Protein AF-T1BEL4-F1 (afdb_monomer)

Secondary structure (DSSP, 8-state):
-EEEESS--HHHHHH-SEEEEBPPGGGS-EEEE-TTSBEEEE--SSPPPTT-B-HHHHHHHHHHHTT-SS----SHHHHHHHHHHHS-SBPPPSS-TTTTT--PPP----S----PPPPTTSSSHHHHH-HHHHTSHHHHHHT-----HHHHHHTTPPTT----PPPPP-

Foldseek 3Di:
DEAEDCDADPVNVVPHPYYAHAFDPLQAWDWDQDPQQAIDTDGRNHHGDDRHDHPLVVVLVVCVVVVHPPSPDPDVVVVVVVCVVVDPRGDDPPPPCVVDVDPDDPDPDDPDDDPQDDQPQPPDPVSVPDPVNCPDPSVVVNVDDDDDPVVCVVVVHDPPDDDDDDDPDD

pLDDT: mean 88.26, std 9.7, range [49.91, 97.0]

Mean predicted aligned error: 7.36 Å

Nearest PDB structures (foldseek):
  7bkb-assembly1_D  TM=9.278E-01  e=4.647E-04  Methanospirillum hungatei JF-1
  6zkh-assembly1_3  TM=8.937E-01  e=1.883E-03  Ovis aries
  2jiq-assembly1_A  TM=8.971E-01  e=3.665E-03  Desulfovibrio desulfuricans
  6zjy-assembly1_3  TM=8.564E-01  e=1.216E-02  Thermus thermophilus
  8qby-assembly1_G  TM=6.528E-01  e=5.843E-03  Paracoccus denitrificans PD1222

InterPro domains:
  IPR006656 Molybdopterin oxidoreductase [PF00384] (12-64)

Structure (mmCIF, N/CA/C/O backbone):
data_AF-T1BEL4-F1
#
_entry.id   AF-T1BEL4-F1
#
loop_
_atom_site.group_PDB
_atom_site.id
_atom_site.type_symbol
_atom_site.label_atom_id
_atom_site.label_alt_id
_atom_site.label_comp_id
_atom_site.label_asym_id
_atom_site.label_entity_id
_atom_site.label_seq_id
_atom_site.pdbx_PDB_ins_code
_atom_site.Cartn_x
_atom_site.Cartn_y
_atom_site.Cartn_z
_atom_site.occupancy
_atom_site.B_iso_or_equiv
_atom_site.auth_seq_id
_atom_site.auth_comp_id
_atom_site.auth_asym_id
_atom_site.auth_atom_id
_atom_site.pdbx_PDB_model_num
ATOM 1 N N . MET A 1 1 ? -3.383 -20.195 6.121 1.00 87.94 1 MET A N 1
ATOM 2 C CA . MET A 1 1 ? -2.902 -18.795 6.113 1.00 87.94 1 MET A CA 1
ATOM 3 C C . MET A 1 1 ? -4.084 -17.846 5.955 1.00 87.94 1 MET A C 1
ATOM 5 O O . MET A 1 1 ? -4.914 -18.086 5.085 1.00 87.94 1 MET A O 1
ATOM 9 N N . LEU A 1 2 ? -4.178 -16.806 6.787 1.00 92.81 2 LEU A N 1
ATOM 10 C CA . LEU A 1 2 ? -5.178 -15.739 6.657 1.00 92.81 2 LEU A CA 1
ATOM 11 C C . LEU A 1 2 ? -4.588 -14.581 5.841 1.00 92.81 2 LEU A C 1
ATOM 13 O O . LEU A 1 2 ? -3.466 -14.165 6.121 1.00 92.81 2 LEU A O 1
ATOM 17 N N . VAL A 1 3 ? -5.330 -14.054 4.864 1.00 94.88 3 VAL A N 1
ATOM 18 C CA . VAL A 1 3 ? -4.919 -12.893 4.058 1.00 94.88 3 VAL A CA 1
ATOM 19 C C . VAL A 1 3 ? -5.935 -11.765 4.200 1.00 94.88 3 VAL A C 1
ATOM 21 O O . VAL A 1 3 ? -7.128 -11.970 4.003 1.00 94.88 3 VAL A O 1
ATOM 24 N N . LEU A 1 4 ? -5.443 -10.562 4.493 1.00 94.38 4 LEU A N 1
ATOM 25 C CA . LEU A 1 4 ? -6.198 -9.310 4.427 1.00 94.38 4 LEU A CA 1
ATOM 26 C C . LEU A 1 4 ? -5.712 -8.540 3.204 1.00 94.38 4 LEU A C 1
ATOM 28 O O . LEU A 1 4 ? -4.527 -8.215 3.123 1.00 94.38 4 LEU A O 1
ATOM 32 N N . ALA A 1 5 ? -6.590 -8.271 2.243 1.00 93.00 5 ALA A N 1
ATOM 33 C CA . ALA A 1 5 ? -6.181 -7.605 1.013 1.00 93.00 5 ALA A CA 1
ATOM 34 C C . ALA A 1 5 ? -7.302 -6.750 0.422 1.00 93.00 5 ALA A C 1
ATOM 36 O O . ALA A 1 5 ? -8.445 -7.193 0.336 1.00 93.00 5 ALA A O 1
ATOM 37 N N . SER A 1 6 ? -6.951 -5.535 -0.008 1.00 92.44 6 SER A N 1
ATOM 38 C CA . SER A 1 6 ? -7.817 -4.676 -0.830 1.00 92.44 6 SER A CA 1
ATOM 39 C C . SER A 1 6 ? -7.769 -5.060 -2.306 1.00 92.44 6 SER A C 1
ATOM 41 O O . SER A 1 6 ? -8.672 -4.752 -3.076 1.00 92.44 6 SER A O 1
ATOM 43 N N . TRP A 1 7 ? -6.719 -5.782 -2.698 1.00 91.69 7 TRP A N 1
ATOM 44 C CA . TRP A 1 7 ? -6.583 -6.405 -4.002 1.00 91.69 7 TRP A CA 1
ATOM 45 C C . TRP A 1 7 ? -5.910 -7.772 -3.847 1.00 91.69 7 TRP A C 1
ATOM 47 O O . TRP A 1 7 ? -4.821 -7.876 -3.271 1.00 91.69 7 TRP A O 1
ATOM 57 N N . LEU A 1 8 ? -6.550 -8.833 -4.343 1.00 91.44 8 LEU A N 1
ATOM 58 C CA . LEU A 1 8 ? -6.082 -10.207 -4.161 1.00 91.44 8 LEU A CA 1
ATOM 59 C C . LEU A 1 8 ? -5.212 -10.670 -5.339 1.00 91.44 8 LEU A C 1
ATOM 61 O O . LEU A 1 8 ? -5.706 -10.908 -6.439 1.00 91.44 8 LEU A O 1
ATOM 65 N N . ALA A 1 9 ? -3.914 -10.857 -5.084 1.00 89.88 9 ALA A N 1
ATOM 66 C CA . ALA A 1 9 ? -2.983 -11.404 -6.067 1.00 89.88 9 ALA A CA 1
ATOM 67 C C . ALA A 1 9 ? -3.185 -12.902 -6.293 1.00 89.88 9 ALA A C 1
ATOM 69 O O . ALA A 1 9 ? -3.462 -13.606 -5.322 1.00 89.88 9 ALA A O 1
ATOM 70 N N . PRO A 1 10 ? -2.916 -13.430 -7.506 1.00 91.56 10 PRO A N 1
ATOM 71 C CA . PRO A 1 10 ? -2.882 -14.874 -7.735 1.00 91.56 10 PRO A CA 1
ATOM 72 C C . PRO A 1 10 ? -1.934 -15.604 -6.774 1.00 91.56 10 PRO A C 1
ATOM 74 O O . PRO A 1 10 ? -2.263 -16.672 -6.272 1.00 91.56 10 PRO A O 1
ATOM 77 N N . THR A 1 11 ? -0.789 -14.996 -6.449 1.00 90.31 11 THR A N 1
ATOM 78 C CA . THR A 1 11 ? 0.158 -15.533 -5.461 1.00 90.31 11 THR A CA 1
ATOM 79 C C . THR A 1 11 ? -0.425 -15.553 -4.051 1.00 90.31 11 THR A C 1
ATOM 81 O O . THR A 1 11 ? -0.211 -16.510 -3.320 1.00 90.31 11 THR A O 1
ATOM 84 N N . HIS A 1 12 ? -1.196 -14.537 -3.659 1.00 90.62 12 HIS A N 1
ATOM 85 C CA . HIS A 1 12 ? -1.877 -14.531 -2.363 1.00 90.62 12 HIS A CA 1
ATOM 86 C C . HIS A 1 12 ? -2.970 -15.602 -2.326 1.00 90.62 12 HIS A C 1
ATOM 88 O O . HIS A 1 12 ? -3.040 -16.366 -1.369 1.00 90.62 12 HIS A O 1
ATOM 94 N N . ALA A 1 13 ? -3.782 -15.686 -3.383 1.00 91.50 13 ALA A N 1
ATOM 95 C CA . ALA A 1 13 ? -4.870 -16.649 -3.507 1.00 91.50 13 ALA A CA 1
ATOM 96 C C . ALA A 1 13 ? -4.366 -18.100 -3.463 1.00 91.50 13 ALA A C 1
ATOM 98 O O . ALA A 1 13 ? -4.963 -18.923 -2.781 1.00 91.50 13 ALA A O 1
ATOM 99 N N . ALA A 1 14 ? -3.234 -18.394 -4.110 1.00 94.19 14 ALA A N 1
ATOM 100 C CA . ALA A 1 14 ? -2.634 -19.730 -4.121 1.00 94.19 14 ALA A CA 1
ATOM 101 C C . ALA A 1 14 ? -2.208 -20.235 -2.728 1.00 94.19 14 ALA A C 1
ATOM 103 O O . ALA A 1 14 ? -2.083 -21.440 -2.524 1.00 94.19 14 ALA A O 1
ATOM 104 N N . HIS A 1 15 ? -1.980 -19.330 -1.771 1.00 93.38 15 HIS A N 1
ATOM 105 C CA . HIS A 1 15 ? -1.525 -19.670 -0.421 1.00 93.38 15 HIS A CA 1
ATOM 106 C C . HIS A 1 15 ? -2.558 -19.355 0.672 1.00 93.38 15 HIS A C 1
ATOM 108 O O . HIS A 1 15 ? -2.364 -19.735 1.830 1.00 93.38 15 HIS A O 1
ATOM 114 N N . ALA A 1 16 ? -3.644 -18.650 0.346 1.00 95.69 16 ALA A N 1
ATOM 115 C CA . ALA A 1 16 ? -4.657 -18.249 1.311 1.00 95.69 16 ALA A CA 1
ATOM 116 C C . ALA A 1 16 ? -5.601 -19.413 1.636 1.00 95.69 16 ALA A C 1
ATOM 118 O O . ALA A 1 16 ? -6.201 -20.014 0.754 1.00 95.69 16 ALA A O 1
ATOM 119 N N . SER A 1 17 ? -5.782 -19.686 2.927 1.00 96.06 17 SER A N 1
ATOM 120 C CA . SER A 1 17 ? -6.871 -20.547 3.411 1.00 96.06 17 SER A CA 1
ATOM 121 C C . SER A 1 17 ? -8.164 -19.749 3.572 1.00 96.06 17 SER A C 1
ATOM 123 O O . SER A 1 17 ? -9.248 -20.286 3.392 1.00 96.06 17 SER A O 1
ATOM 125 N N . VAL A 1 18 ? -8.040 -18.467 3.928 1.00 94.88 18 VAL A N 1
ATOM 126 C CA . VAL A 1 18 ? -9.146 -17.518 4.084 1.00 94.88 18 VAL A CA 1
ATOM 127 C C . VAL A 1 18 ? -8.669 -16.148 3.612 1.00 94.88 18 VAL A C 1
ATOM 129 O O . VAL A 1 18 ? -7.557 -15.729 3.951 1.00 94.88 18 VAL A O 1
ATOM 132 N N . VAL A 1 19 ? -9.517 -15.445 2.863 1.00 95.38 19 VAL A N 1
ATOM 133 C CA . VAL A 1 19 ? -9.300 -14.055 2.450 1.00 95.38 19 VAL A CA 1
ATOM 134 C C . VAL A 1 19 ? -10.378 -13.186 3.085 1.00 95.38 19 VAL A C 1
ATOM 136 O O . VAL A 1 19 ? -11.563 -13.465 2.929 1.00 95.38 19 VAL A O 1
ATOM 139 N N . LEU A 1 20 ? -9.967 -12.135 3.792 1.00 96.00 20 LEU A N 1
ATOM 140 C CA . LEU A 1 20 ? -10.865 -11.123 4.338 1.00 96.00 20 LEU A CA 1
ATOM 141 C C . LEU A 1 20 ? -10.731 -9.831 3.515 1.00 96.00 20 LEU A C 1
ATOM 143 O O . LEU A 1 20 ? -9.615 -9.305 3.404 1.00 96.00 20 LEU A O 1
ATOM 147 N N . PRO A 1 21 ? -11.830 -9.319 2.931 1.00 95.81 21 PRO A N 1
ATOM 148 C CA . PRO A 1 21 ? -11.788 -8.150 2.062 1.00 95.81 21 PRO A CA 1
ATOM 149 C C . PRO A 1 21 ? -11.489 -6.886 2.876 1.00 95.81 21 PRO A C 1
ATOM 151 O O . PRO A 1 21 ? -12.252 -6.485 3.758 1.00 95.81 21 PRO A O 1
ATOM 154 N N . LEU A 1 22 ? -10.350 -6.264 2.581 1.00 96.44 22 LEU A N 1
ATOM 155 C CA . LEU A 1 22 ? -9.873 -5.059 3.253 1.00 96.44 22 LEU A CA 1
ATOM 156 C C . LEU A 1 22 ? -10.262 -3.821 2.439 1.00 96.44 22 LEU A C 1
ATOM 158 O O . LEU A 1 22 ? -10.027 -3.783 1.236 1.00 96.44 22 LEU A O 1
ATOM 162 N N . ALA A 1 23 ? -10.801 -2.796 3.095 1.00 95.75 23 ALA A N 1
ATOM 163 C CA . ALA A 1 23 ? -11.066 -1.508 2.455 1.00 95.75 23 ALA A CA 1
ATOM 164 C C . ALA A 1 23 ? -9.765 -0.875 1.921 1.00 95.75 23 ALA A C 1
ATOM 166 O O . ALA A 1 23 ? -8.716 -0.934 2.572 1.00 95.75 23 ALA A O 1
ATOM 167 N N . ALA A 1 24 ? -9.820 -0.264 0.738 1.00 92.75 24 ALA A N 1
ATOM 168 C CA . ALA A 1 24 ? -8.693 0.477 0.180 1.00 92.75 24 ALA A CA 1
ATOM 169 C C . ALA A 1 24 ? -8.411 1.760 0.985 1.00 92.75 24 ALA A C 1
ATOM 171 O O . ALA A 1 24 ? -9.244 2.225 1.758 1.00 92.75 24 ALA A O 1
ATOM 172 N N . GLN A 1 25 ? -7.242 2.380 0.785 1.00 89.31 25 GLN A N 1
ATOM 173 C CA . GLN A 1 25 ? -6.841 3.572 1.549 1.00 89.31 25 GLN A CA 1
ATOM 174 C C . GLN A 1 25 ? -7.837 4.737 1.421 1.00 89.31 25 GLN A C 1
ATOM 176 O O . GLN A 1 25 ? -8.059 5.447 2.391 1.00 89.31 25 GLN A O 1
ATOM 181 N N . ALA A 1 26 ? -8.465 4.915 0.256 1.00 92.19 26 ALA A N 1
ATOM 182 C CA . ALA A 1 26 ? -9.484 5.948 0.054 1.00 92.19 26 ALA A CA 1
ATOM 183 C C . ALA A 1 26 ? -10.830 5.625 0.736 1.00 92.19 26 ALA A C 1
ATOM 185 O O . ALA A 1 26 ? -11.680 6.501 0.858 1.00 92.19 26 ALA A O 1
ATOM 186 N N . GLU A 1 27 ? -11.026 4.383 1.177 1.00 95.06 27 GLU A N 1
ATOM 187 C CA . GLU A 1 27 ? -12.280 3.865 1.734 1.00 95.06 27 GLU A CA 1
ATOM 188 C C . GLU A 1 27 ? -12.239 3.698 3.263 1.00 95.06 27 GLU A C 1
ATOM 190 O O . GLU A 1 27 ? -13.208 3.274 3.896 1.00 95.06 27 GLU A O 1
ATOM 195 N N . THR A 1 28 ? -11.095 3.995 3.878 1.00 93.81 28 THR A N 1
ATOM 196 C CA . THR A 1 28 ? -10.900 3.937 5.325 1.00 93.81 28 THR A CA 1
ATOM 197 C C . THR A 1 28 ? -10.220 5.206 5.792 1.00 93.81 28 THR A C 1
ATOM 199 O O . THR A 1 28 ? -9.305 5.697 5.148 1.00 93.81 28 THR A O 1
ATOM 202 N N . GLY A 1 29 ? -10.629 5.714 6.948 1.00 92.44 29 GLY A N 1
ATOM 203 C CA . GLY A 1 29 ? -9.847 6.714 7.658 1.00 92.44 29 GLY A CA 1
ATOM 204 C C . GLY A 1 29 ? -8.737 6.051 8.475 1.00 92.44 29 GLY A C 1
ATOM 205 O O . GLY A 1 29 ? -8.858 4.888 8.878 1.00 92.44 29 GLY A O 1
ATOM 206 N N . GLY A 1 30 ? -7.654 6.780 8.725 1.00 92.38 30 GLY A N 1
ATOM 207 C CA . GLY A 1 30 ? -6.533 6.289 9.520 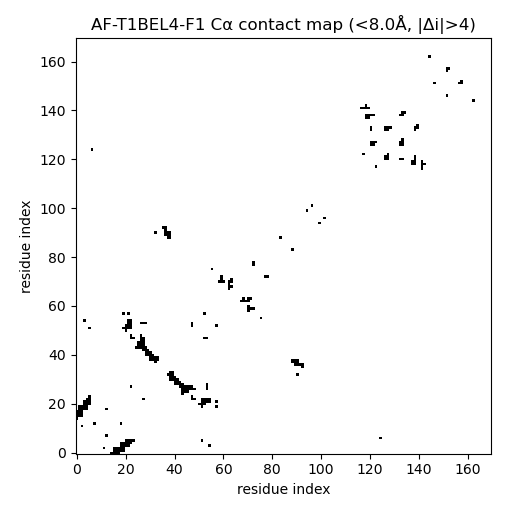1.00 92.38 30 GLY A CA 1
ATOM 208 C C . GLY A 1 30 ? -5.529 7.369 9.905 1.00 92.38 30 GLY A C 1
ATOM 209 O O . GLY A 1 30 ? -5.761 8.566 9.758 1.00 92.38 30 GLY A O 1
ATOM 210 N N . THR A 1 31 ? -4.395 6.935 10.434 1.00 92.50 31 THR A N 1
ATOM 211 C CA . THR A 1 31 ? -3.240 7.800 10.674 1.00 92.50 31 THR A CA 1
ATOM 212 C C . THR A 1 31 ? -2.014 7.202 10.010 1.00 92.50 31 THR A C 1
ATOM 214 O O . THR A 1 31 ? -1.860 5.982 9.999 1.00 92.50 31 THR A O 1
ATOM 217 N N . TYR A 1 32 ? -1.126 8.044 9.499 1.00 91.94 32 TYR A N 1
ATOM 218 C CA . TYR A 1 32 ? 0.195 7.647 9.020 1.00 91.94 32 TYR A CA 1
ATOM 219 C C . TYR A 1 32 ? 1.268 8.521 9.666 1.00 91.94 32 TYR A C 1
ATOM 221 O O . TYR A 1 32 ? 0.973 9.596 10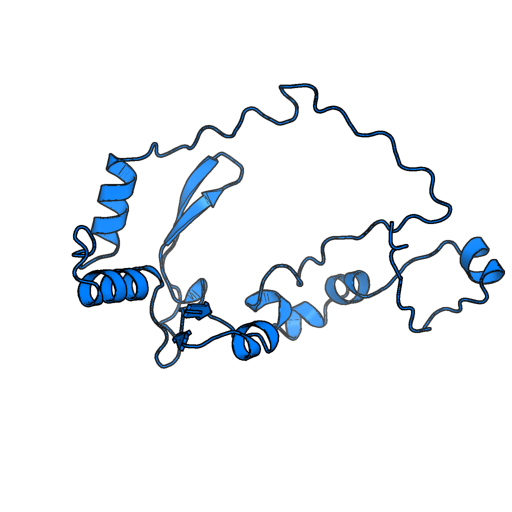.184 1.00 91.94 32 TYR A O 1
ATOM 229 N N . ILE A 1 33 ? 2.510 8.047 9.650 1.00 90.75 33 ILE A N 1
ATOM 230 C CA . ILE A 1 33 ? 3.679 8.839 10.032 1.00 90.75 33 ILE A CA 1
ATOM 231 C C . ILE A 1 33 ? 4.395 9.221 8.740 1.00 90.75 33 ILE A C 1
ATOM 233 O O . ILE A 1 33 ? 4.656 8.353 7.905 1.00 90.75 33 ILE A O 1
ATOM 237 N N . ASP A 1 34 ? 4.643 10.511 8.541 1.00 90.12 34 ASP A N 1
ATOM 238 C CA . ASP A 1 34 ? 5.349 11.008 7.362 1.00 90.12 34 ASP A CA 1
ATOM 239 C C . ASP A 1 34 ? 6.878 10.891 7.498 1.00 90.12 34 ASP A C 1
ATOM 241 O O . ASP A 1 34 ? 7.416 10.330 8.455 1.00 90.12 34 ASP A O 1
ATOM 245 N N . LEU A 1 35 ? 7.597 11.415 6.504 1.00 87.38 35 LEU A N 1
ATOM 246 C CA . LEU A 1 35 ? 9.059 11.391 6.486 1.00 87.38 35 LEU A CA 1
ATOM 247 C C . LEU A 1 35 ? 9.698 12.311 7.542 1.00 87.38 35 LEU A C 1
ATOM 249 O O . LEU A 1 35 ? 10.869 12.120 7.862 1.00 87.38 35 LEU A O 1
ATOM 253 N N . GLU A 1 36 ? 8.949 13.266 8.096 1.00 86.12 36 GLU A N 1
ATOM 254 C CA . GLU A 1 36 ? 9.380 14.136 9.199 1.00 86.12 36 GLU A CA 1
ATOM 255 C C . GLU A 1 36 ? 9.141 13.480 10.570 1.00 86.12 36 GLU A C 1
ATOM 257 O O . GLU A 1 36 ? 9.471 14.056 11.606 1.00 86.12 36 GLU A O 1
ATOM 262 N N . GLY A 1 37 ? 8.567 12.272 10.596 1.00 86.94 37 GLY A N 1
ATOM 263 C CA . GLY A 1 37 ? 8.196 11.577 11.825 1.00 86.94 37 GLY A CA 1
ATOM 264 C C . GLY A 1 37 ? 6.894 12.090 12.441 1.00 86.94 37 GLY A C 1
ATOM 265 O O . GLY A 1 37 ? 6.557 11.695 13.559 1.00 86.94 37 GLY A O 1
ATOM 266 N N . ARG A 1 38 ? 6.140 12.946 11.739 1.00 88.75 38 ARG A N 1
ATOM 267 C CA . ARG A 1 38 ? 4.884 13.514 12.235 1.00 88.75 38 ARG A CA 1
ATOM 268 C C . ARG A 1 38 ? 3.718 12.587 11.942 1.00 88.75 38 ARG A C 1
ATOM 270 O O . ARG A 1 38 ? 3.568 12.066 10.834 1.00 88.75 38 ARG A O 1
ATOM 277 N N . ARG A 1 39 ? 2.858 12.402 12.943 1.00 90.81 39 ARG A N 1
ATOM 278 C CA . ARG A 1 39 ? 1.583 11.703 12.784 1.00 90.81 39 ARG A CA 1
ATOM 279 C C . ARG A 1 39 ? 0.562 12.603 12.096 1.00 90.81 39 ARG A C 1
ATOM 281 O O . ARG A 1 39 ? 0.236 13.670 12.601 1.00 90.81 39 ARG A O 1
ATOM 288 N N . ASN A 1 40 ? -0.010 12.108 11.006 1.00 91.00 40 ASN A N 1
ATOM 289 C CA . ASN A 1 40 ? -1.048 12.781 10.238 1.00 91.00 40 ASN A CA 1
ATOM 290 C C . ASN A 1 40 ? -2.298 11.904 10.159 1.00 91.00 40 ASN A C 1
ATOM 292 O O . ASN A 1 40 ? -2.208 10.701 9.906 1.00 91.00 40 ASN A O 1
ATOM 296 N N . GLY A 1 41 ? -3.461 12.510 10.385 1.00 91.94 41 GLY A N 1
ATOM 297 C CA . GLY A 1 41 ? -4.760 11.866 10.219 1.00 91.94 41 GLY A CA 1
ATOM 298 C C . GLY A 1 41 ? -5.312 12.053 8.809 1.00 91.94 41 GLY A C 1
ATOM 299 O O . GLY A 1 41 ? -5.020 13.043 8.144 1.00 91.94 41 GLY A O 1
ATOM 300 N N . PHE A 1 42 ? -6.127 11.103 8.366 1.00 93.19 42 PHE A N 1
ATOM 301 C CA . PHE A 1 42 ? -6.925 11.220 7.151 1.00 93.19 42 PHE A CA 1
ATOM 302 C C . PHE A 1 42 ? -8.277 10.540 7.340 1.00 93.19 42 PHE A C 1
ATOM 304 O O . PHE A 1 42 ? -8.397 9.580 8.105 1.00 93.19 42 PHE A O 1
ATOM 311 N N . GLU A 1 43 ? -9.278 11.028 6.620 1.00 94.19 43 GLU A N 1
ATOM 312 C CA . GLU A 1 43 ? -10.627 10.472 6.615 1.00 94.19 43 GLU A CA 1
ATOM 313 C C . GLU A 1 43 ? -10.893 9.654 5.354 1.00 94.19 43 GLU A C 1
ATOM 315 O O . GLU A 1 43 ? -10.208 9.798 4.338 1.00 94.19 43 GLU A O 1
ATOM 320 N N . ALA A 1 44 ? -11.894 8.778 5.433 1.00 94.50 44 ALA A N 1
ATOM 321 C CA . ALA A 1 44 ? -12.371 8.053 4.264 1.00 94.50 44 ALA A CA 1
ATOM 322 C C . ALA A 1 44 ? -13.001 9.036 3.265 1.00 94.50 44 ALA A C 1
ATOM 324 O O . ALA A 1 44 ? -13.812 9.882 3.638 1.00 94.50 44 ALA A O 1
ATOM 325 N N . LEU A 1 45 ? -12.649 8.899 1.988 1.00 95.94 45 LEU A N 1
ATOM 326 C CA . LEU A 1 45 ? -13.213 9.685 0.886 1.00 95.94 45 LEU A CA 1
ATOM 327 C C . LEU A 1 45 ? -14.394 8.976 0.212 1.00 95.94 45 LEU A C 1
ATOM 329 O O . LEU A 1 45 ? -15.185 9.611 -0.480 1.00 95.94 45 LEU A O 1
ATOM 333 N N . ALA A 1 46 ? -14.505 7.662 0.400 1.00 95.38 46 ALA A N 1
ATOM 334 C CA . ALA A 1 46 ? -15.562 6.823 -0.145 1.00 95.38 46 ALA A CA 1
ATOM 335 C C . ALA A 1 46 ? -15.968 5.739 0.871 1.00 95.38 46 ALA A C 1
ATOM 337 O O . ALA A 1 46 ? -15.183 5.406 1.762 1.00 95.38 46 ALA A O 1
ATOM 338 N N . PRO A 1 47 ? -17.178 5.165 0.769 1.00 95.62 47 PRO A N 1
ATOM 339 C CA . PRO A 1 47 ? -17.515 3.962 1.520 1.00 95.62 47 PRO A CA 1
ATOM 340 C C . PRO A 1 47 ? -16.714 2.749 1.003 1.00 95.62 47 PRO A C 1
ATOM 342 O O . PRO A 1 47 ? -16.383 2.709 -0.183 1.00 95.62 47 PRO A O 1
ATOM 345 N N . PRO A 1 48 ? -16.441 1.736 1.848 1.00 95.94 48 PRO A N 1
ATOM 346 C CA . PRO A 1 48 ? -15.859 0.471 1.403 1.00 95.94 48 PRO A CA 1
ATOM 347 C C . PRO A 1 48 ? -16.667 -0.199 0.291 1.00 95.94 48 PRO A C 1
ATOM 349 O O . PRO A 1 48 ? -17.897 -0.257 0.353 1.00 95.94 48 PRO A O 1
ATOM 352 N N . TYR A 1 49 ? -15.972 -0.745 -0.705 1.00 94.31 49 TYR A N 1
ATOM 353 C CA . TYR A 1 49 ? -16.608 -1.464 -1.803 1.00 94.31 49 TYR A CA 1
ATOM 354 C C . TYR A 1 49 ? -17.104 -2.859 -1.385 1.00 94.31 49 TYR A C 1
ATOM 356 O O . TYR A 1 49 ? -16.348 -3.685 -0.866 1.00 94.31 49 TYR A O 1
ATOM 364 N N . GLY A 1 50 ? -18.372 -3.160 -1.677 1.00 95.69 50 GLY A N 1
ATOM 365 C CA . GLY A 1 50 ? -18.970 -4.475 -1.429 1.00 95.69 50 GLY A CA 1
ATOM 366 C C . GLY A 1 50 ? -18.935 -4.871 0.051 1.00 95.69 50 GLY A C 1
ATOM 367 O O . GLY A 1 50 ? -19.412 -4.138 0.911 1.00 95.69 50 GLY A O 1
ATOM 368 N N . GLU A 1 51 ? -18.368 -6.042 0.348 1.00 95.62 51 GLU A N 1
ATOM 369 C CA . GLU A 1 51 ? -18.236 -6.564 1.719 1.00 95.62 51 GLU A CA 1
ATOM 370 C C . GLU A 1 51 ? -16.936 -6.132 2.419 1.00 95.62 51 GLU A C 1
ATOM 372 O O . GLU A 1 51 ? -16.644 -6.590 3.529 1.00 95.62 51 GLU A O 1
ATOM 377 N N . ALA A 1 52 ? -16.135 -5.270 1.782 1.00 96.94 52 ALA A N 1
ATOM 378 C CA . ALA A 1 52 ? -14.887 -4.797 2.356 1.00 96.94 52 ALA A CA 1
ATOM 379 C C . ALA A 1 52 ? -15.121 -4.032 3.661 1.00 96.94 52 ALA A C 1
ATOM 381 O O . ALA A 1 52 ? -16.121 -3.337 3.853 1.00 96.94 52 ALA A O 1
ATOM 382 N N . ARG A 1 53 ? -14.167 -4.149 4.587 1.00 96.56 53 ARG A N 1
ATOM 383 C CA . ARG A 1 53 ? -14.217 -3.444 5.873 1.00 96.56 53 ARG A CA 1
ATOM 384 C C . ARG A 1 53 ? -12.893 -2.740 6.164 1.00 96.56 53 ARG A C 1
ATOM 386 O O . ARG A 1 53 ? -11.838 -3.246 5.775 1.00 96.56 53 ARG A O 1
ATOM 393 N N . PRO A 1 54 ? -12.914 -1.609 6.894 1.00 96.06 54 PRO A N 1
ATOM 394 C CA . PRO A 1 54 ? -11.707 -1.027 7.470 1.00 96.06 54 PRO A CA 1
ATOM 395 C C . PRO A 1 54 ? -10.907 -2.073 8.248 1.00 96.06 54 PRO A C 1
ATOM 397 O O . PRO A 1 54 ? -11.486 -2.857 9.006 1.00 96.06 54 PRO A O 1
ATOM 400 N N . GLY A 1 55 ? -9.581 -2.067 8.098 1.00 95.50 55 GLY A N 1
ATOM 401 C CA . GLY A 1 55 ? -8.714 -3.093 8.691 1.00 95.50 55 GLY A CA 1
ATOM 402 C C . GLY A 1 55 ? -8.888 -3.234 10.200 1.00 95.50 55 GLY A C 1
ATOM 403 O O . GLY A 1 55 ? -8.976 -4.349 10.706 1.00 95.50 55 GLY A O 1
ATOM 404 N N . TRP A 1 56 ? -9.056 -2.117 10.911 1.00 94.94 56 TRP A N 1
ATOM 405 C CA . TRP A 1 56 ? -9.286 -2.126 12.355 1.00 94.94 56 TRP A CA 1
ATOM 406 C C . TRP A 1 56 ? -10.579 -2.856 12.749 1.00 94.94 56 TRP A C 1
ATOM 408 O O . TRP A 1 56 ? -10.578 -3.579 13.740 1.00 94.94 56 TRP A O 1
ATOM 418 N N . LYS A 1 57 ? -11.658 -2.758 11.953 1.00 96.00 57 LYS A N 1
ATOM 419 C CA . LYS A 1 57 ? -12.909 -3.498 12.206 1.00 96.00 57 LYS A CA 1
ATOM 420 C C . LYS A 1 57 ? -12.720 -4.996 11.994 1.00 96.00 57 LYS A C 1
ATOM 422 O O . LYS A 1 57 ? -13.310 -5.793 12.720 1.00 96.00 57 LYS A O 1
ATOM 427 N N . ILE A 1 58 ? -11.901 -5.383 11.012 1.00 96.62 58 ILE A N 1
ATOM 428 C CA . ILE A 1 58 ? -11.575 -6.793 10.779 1.00 96.62 58 ILE A CA 1
ATOM 429 C C . ILE A 1 58 ? -10.759 -7.342 11.954 1.00 96.62 58 ILE A C 1
ATOM 431 O O . ILE A 1 58 ? -11.100 -8.395 12.485 1.00 96.62 58 ILE A O 1
ATOM 435 N N . LEU A 1 59 ? -9.735 -6.611 12.403 1.00 95.81 59 LEU A N 1
ATOM 436 C CA . LEU A 1 59 ? -8.914 -6.999 13.553 1.00 95.81 59 LEU A CA 1
ATOM 437 C C . LEU A 1 59 ? -9.735 -7.071 14.846 1.00 95.81 59 LEU A C 1
ATOM 439 O O . LEU A 1 59 ? -9.641 -8.068 15.555 1.00 95.81 59 LEU A O 1
ATOM 443 N N . ARG A 1 60 ? -10.595 -6.078 15.104 1.00 95.88 60 ARG A N 1
ATOM 444 C CA . ARG A 1 60 ? -11.558 -6.074 16.216 1.00 95.88 60 ARG A CA 1
ATOM 445 C C . ARG A 1 60 ? -12.403 -7.348 16.226 1.00 95.88 60 ARG A C 1
ATOM 447 O O . ARG A 1 60 ? -12.430 -8.073 17.213 1.00 95.88 60 ARG A O 1
ATOM 454 N N . MET A 1 61 ? -13.052 -7.652 15.101 1.00 95.56 61 MET A N 1
ATOM 455 C CA . MET A 1 61 ? -13.887 -8.846 14.955 1.00 95.56 61 MET A CA 1
ATOM 456 C C . MET A 1 61 ? -13.082 -10.136 15.172 1.00 95.56 61 MET A C 1
ATOM 458 O O . MET A 1 61 ? -13.576 -11.059 15.816 1.00 95.56 61 MET A O 1
ATOM 462 N N . LEU A 1 62 ? -11.859 -10.222 14.643 1.00 96.44 62 LEU A N 1
ATOM 463 C CA . LEU A 1 62 ? -10.998 -11.389 14.844 1.00 96.44 62 LEU A CA 1
ATOM 464 C C . LEU A 1 62 ? -10.619 -11.562 16.317 1.00 96.44 62 LEU A C 1
ATOM 466 O O . LEU A 1 62 ? -10.743 -12.669 16.831 1.00 96.44 62 LEU A O 1
ATOM 470 N N . GLY A 1 63 ? -10.233 -10.484 17.003 1.00 96.56 63 GLY A N 1
ATOM 471 C CA . GLY A 1 63 ? -9.947 -10.508 18.438 1.00 96.56 63 GLY A CA 1
ATOM 472 C C . GLY A 1 63 ? -11.140 -11.007 19.251 1.00 96.56 63 GLY A C 1
ATOM 473 O O . GLY A 1 63 ? -11.003 -11.958 20.018 1.00 96.56 63 GLY A O 1
ATOM 474 N N . GLN A 1 64 ? -12.334 -10.470 18.979 1.00 95.06 64 GLN A N 1
ATOM 475 C CA . GLN A 1 64 ? -13.580 -10.917 19.611 1.00 95.06 64 GLN A CA 1
ATOM 476 C C . GLN A 1 64 ? -13.865 -12.406 19.364 1.00 95.06 64 GLN A C 1
ATOM 478 O O . GLN A 1 64 ? -14.202 -13.138 20.290 1.00 95.06 64 GLN A O 1
ATOM 483 N N . ARG A 1 65 ? -13.708 -12.885 18.122 1.00 95.12 65 ARG A N 1
ATOM 484 C CA . ARG A 1 65 ? -13.942 -14.298 17.766 1.00 95.12 65 ARG A CA 1
ATOM 485 C C . ARG A 1 65 ? -12.941 -15.254 18.409 1.00 95.12 65 ARG A C 1
ATOM 487 O O . ARG A 1 65 ? -13.290 -16.404 18.651 1.00 95.12 65 ARG A O 1
ATOM 494 N N . LEU A 1 66 ? -11.725 -14.785 18.665 1.00 96.38 66 LEU A N 1
ATOM 495 C CA . LEU A 1 66 ? -10.674 -15.543 19.339 1.00 96.38 66 LEU A CA 1
ATOM 496 C C . LEU A 1 66 ? -10.743 -15.429 20.871 1.00 96.38 66 LEU A C 1
ATOM 498 O O . LEU A 1 66 ? -9.932 -16.051 21.551 1.00 96.38 66 LEU A O 1
ATOM 502 N N . GLY A 1 67 ? -11.688 -14.655 21.419 1.00 96.38 67 GLY A N 1
ATOM 503 C CA . GLY A 1 67 ? -11.803 -14.425 22.861 1.00 96.38 67 GLY A CA 1
ATOM 504 C C . GLY A 1 67 ? -10.639 -13.618 23.446 1.00 96.38 67 GLY A C 1
ATOM 505 O O . GLY A 1 67 ? -10.324 -13.767 24.625 1.00 96.38 67 GLY A O 1
ATOM 506 N N . LEU A 1 68 ? -9.972 -12.799 22.627 1.00 97.00 68 LEU A N 1
ATOM 507 C CA . LEU A 1 68 ? -8.874 -11.940 23.061 1.00 97.00 68 LEU A CA 1
ATOM 508 C C . LEU A 1 68 ? -9.416 -10.648 23.673 1.00 97.00 68 LEU A C 1
ATOM 510 O O . LEU A 1 68 ? -10.347 -10.045 23.141 1.00 97.00 68 LEU A O 1
ATOM 514 N N . GLN A 1 69 ? -8.784 -10.213 24.759 1.00 95.38 69 GLN A N 1
ATOM 515 C CA . GLN A 1 69 ? -9.055 -8.926 25.401 1.00 95.38 69 GLN A CA 1
ATOM 516 C C . GLN A 1 69 ? -8.365 -7.784 24.639 1.00 95.38 69 GLN A C 1
ATOM 518 O O . GLN A 1 69 ? -7.348 -8.007 23.974 1.00 95.38 69 GLN A O 1
ATOM 523 N N . GLY A 1 70 ? -8.875 -6.559 24.769 1.00 92.31 70 GLY A N 1
ATOM 524 C CA . GLY A 1 70 ? -8.273 -5.360 24.170 1.00 92.31 70 GLY A CA 1
ATOM 525 C C . GLY A 1 70 ? -8.679 -5.125 22.712 1.00 92.31 70 GLY A C 1
ATOM 526 O O . GLY A 1 70 ? -7.976 -4.427 21.982 1.00 92.31 70 GLY A O 1
ATOM 527 N N . PHE A 1 71 ? -9.790 -5.726 22.275 1.00 95.06 71 PHE A N 1
ATOM 528 C CA . PHE A 1 71 ? -10.386 -5.582 20.940 1.00 95.06 71 PHE A CA 1
ATOM 529 C C . PHE A 1 71 ? -11.841 -5.089 21.010 1.00 95.06 71 PHE A C 1
ATOM 531 O O . PHE A 1 71 ? -12.654 -5.368 20.129 1.00 95.06 71 PHE A O 1
ATOM 538 N N . GLU A 1 72 ? -12.203 -4.365 22.064 1.00 94.31 72 GLU A N 1
ATOM 539 C CA . GLU A 1 72 ? -13.575 -3.931 22.332 1.00 94.31 72 GLU A CA 1
ATOM 540 C C . GLU A 1 72 ? -13.952 -2.609 21.637 1.00 94.31 72 GLU A C 1
ATOM 542 O O . GLU A 1 72 ? -15.113 -2.219 21.699 1.00 94.31 72 GLU A O 1
ATOM 547 N N . TYR A 1 73 ? -13.028 -1.978 20.900 1.00 95.00 73 TYR A N 1
ATOM 548 C CA . TYR A 1 73 ? -13.205 -0.653 20.284 1.00 95.00 73 TYR A CA 1
ATOM 549 C C . TYR A 1 73 ? -14.452 -0.518 19.408 1.00 95.00 73 TYR A C 1
ATOM 551 O O . TYR A 1 73 ? -14.603 -1.227 18.408 1.00 95.00 73 TYR A O 1
ATOM 559 N N . GLU A 1 74 ? -15.309 0.452 19.698 1.00 93.56 74 GLU A N 1
ATOM 560 C CA . GLU A 1 74 ? -16.508 0.740 18.911 1.00 93.56 74 GLU A CA 1
ATOM 561 C C . GLU A 1 74 ? -16.244 1.715 17.773 1.00 93.56 74 GLU A C 1
ATOM 563 O O . GLU A 1 74 ? -16.791 1.559 16.673 1.00 93.56 74 GLU A O 1
ATOM 568 N N . THR A 1 75 ? -15.348 2.662 18.024 1.00 92.94 75 THR A N 1
ATOM 569 C CA . THR A 1 75 ? -15.039 3.776 17.136 1.00 92.94 75 THR A CA 1
ATOM 570 C C . THR A 1 75 ? -13.551 3.828 16.798 1.00 92.94 75 THR A C 1
ATOM 572 O O . THR A 1 75 ? -12.701 3.238 17.469 1.00 92.94 75 THR A O 1
ATOM 575 N N . ARG A 1 76 ? -13.205 4.531 15.715 1.00 90.81 76 ARG A N 1
ATOM 576 C CA . ARG A 1 76 ? -11.794 4.752 15.362 1.00 90.81 76 ARG A CA 1
ATOM 577 C C . ARG A 1 76 ? -11.146 5.736 16.336 1.00 90.81 76 ARG A C 1
ATOM 579 O O . ARG A 1 76 ? -9.944 5.664 16.578 1.00 90.81 76 ARG A O 1
ATOM 586 N N . GLU A 1 77 ? -11.940 6.644 16.876 1.00 92.56 77 GLU A N 1
ATOM 587 C CA . GLU A 1 77 ? -11.548 7.691 17.803 1.00 92.56 77 GLU A CA 1
ATOM 588 C C . GLU A 1 77 ? -11.015 7.091 19.108 1.00 92.56 77 GLU A C 1
ATOM 590 O O . GLU A 1 77 ? -9.990 7.551 19.602 1.00 92.56 77 GLU A O 1
ATOM 595 N N . GLU A 1 78 ? -11.622 6.009 19.608 1.00 95.00 78 GLU A N 1
ATOM 596 C CA . GLU A 1 78 ? -11.102 5.244 20.752 1.00 95.00 78 GLU A CA 1
ATOM 597 C C . GLU A 1 78 ? -9.711 4.663 20.473 1.00 95.00 78 GLU A C 1
ATOM 599 O O . GLU A 1 78 ? -8.798 4.810 21.285 1.00 95.00 78 GLU A O 1
ATOM 604 N N . ILE A 1 79 ? -9.520 4.062 19.293 1.00 94.00 79 ILE A N 1
ATOM 605 C CA . ILE A 1 79 ? -8.225 3.501 18.877 1.00 94.00 79 ILE A CA 1
ATOM 606 C C . ILE A 1 79 ? -7.175 4.613 18.783 1.00 94.00 79 ILE A C 1
ATOM 608 O O . ILE A 1 79 ? -6.040 4.453 19.232 1.00 94.00 79 ILE A O 1
ATOM 612 N N . LEU A 1 80 ? -7.548 5.756 18.204 1.00 91.81 80 LEU A N 1
ATOM 613 C CA . LEU A 1 80 ? -6.672 6.915 18.085 1.00 91.81 80 LEU A CA 1
ATOM 614 C C . LEU A 1 80 ? -6.314 7.491 19.461 1.00 91.81 80 LEU A C 1
ATOM 616 O O . LEU A 1 80 ? -5.153 7.831 19.687 1.00 91.81 80 LEU A O 1
ATOM 620 N N . ALA A 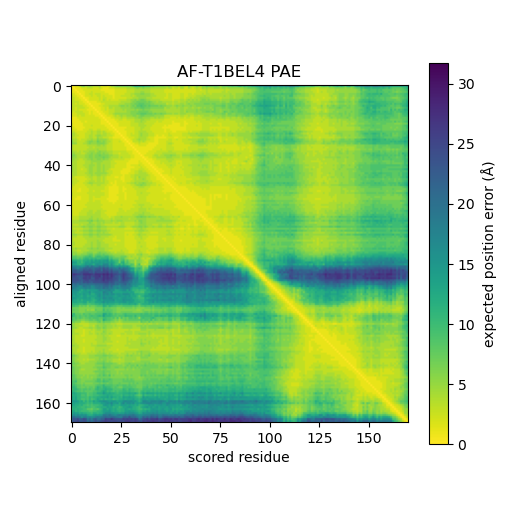1 81 ? -7.274 7.576 20.382 1.00 93.12 81 ALA A N 1
ATOM 621 C CA . ALA A 1 81 ? -7.049 8.039 21.747 1.00 93.12 81 ALA A CA 1
ATOM 622 C C . ALA A 1 81 ? -6.082 7.116 22.499 1.00 93.12 81 ALA A C 1
ATOM 624 O O . ALA A 1 81 ? -5.111 7.599 23.084 1.00 93.12 81 ALA A O 1
ATOM 625 N N . GLU A 1 82 ? -6.276 5.796 22.417 1.00 94.19 82 GLU A N 1
ATOM 626 C CA . GLU A 1 82 ? -5.356 4.824 23.011 1.00 94.19 82 GLU A CA 1
ATOM 627 C C . GLU A 1 82 ? -3.955 4.919 22.394 1.00 94.19 82 GLU A C 1
ATOM 629 O O . GLU A 1 82 ? -2.956 4.966 23.116 1.00 94.19 82 GLU A O 1
ATOM 634 N N . MET A 1 83 ? -3.862 5.011 21.065 1.00 91.75 83 MET A N 1
ATOM 635 C CA . MET A 1 83 ? -2.583 5.181 20.379 1.00 91.75 83 MET A CA 1
ATOM 636 C C . MET A 1 83 ? -1.877 6.466 20.835 1.00 91.75 83 MET A C 1
ATOM 638 O O . MET A 1 83 ? -0.678 6.432 21.111 1.00 91.75 83 MET A O 1
ATOM 642 N N . ASN A 1 84 ? -2.596 7.584 20.955 1.00 90.94 84 ASN A N 1
ATOM 643 C CA . ASN A 1 84 ? -2.049 8.861 21.422 1.00 90.94 84 ASN A CA 1
ATOM 644 C C . ASN A 1 84 ? -1.590 8.805 22.885 1.00 90.94 84 ASN A C 1
ATOM 646 O O . ASN A 1 84 ? -0.581 9.415 23.222 1.00 90.94 84 ASN A O 1
ATOM 650 N N . ALA A 1 85 ? -2.285 8.055 23.741 1.00 93.56 85 ALA A N 1
ATOM 651 C CA . ALA A 1 85 ? -1.880 7.863 25.131 1.00 93.56 85 ALA A CA 1
ATOM 652 C C . ALA A 1 85 ? -0.611 7.001 25.267 1.00 93.56 85 ALA A C 1
ATOM 654 O O . ALA A 1 85 ? 0.145 7.157 26.223 1.00 93.56 85 ALA A O 1
ATOM 655 N N . ARG A 1 86 ? -0.373 6.086 24.318 1.00 92.56 86 ARG A N 1
ATOM 656 C CA . ARG A 1 86 ? 0.720 5.097 24.382 1.00 92.56 86 ARG A CA 1
ATOM 657 C C . ARG A 1 86 ? 1.941 5.440 23.541 1.00 92.56 86 ARG A C 1
ATOM 659 O O . ARG A 1 86 ? 2.971 4.786 23.679 1.00 92.56 86 ARG A O 1
ATOM 666 N N . THR A 1 87 ? 1.840 6.413 22.641 1.00 87.38 87 THR A N 1
ATOM 667 C CA . THR A 1 87 ? 2.914 6.734 21.696 1.00 87.38 87 THR A CA 1
ATOM 668 C C . THR A 1 87 ? 3.044 8.241 21.488 1.00 87.38 87 THR A C 1
ATOM 670 O O . THR A 1 87 ? 2.028 8.936 21.414 1.00 87.38 87 THR A O 1
ATOM 673 N N . PRO A 1 88 ? 4.274 8.765 21.336 1.00 83.31 88 PRO A N 1
ATOM 674 C CA . PRO A 1 88 ? 4.477 10.184 21.084 1.00 83.31 88 PRO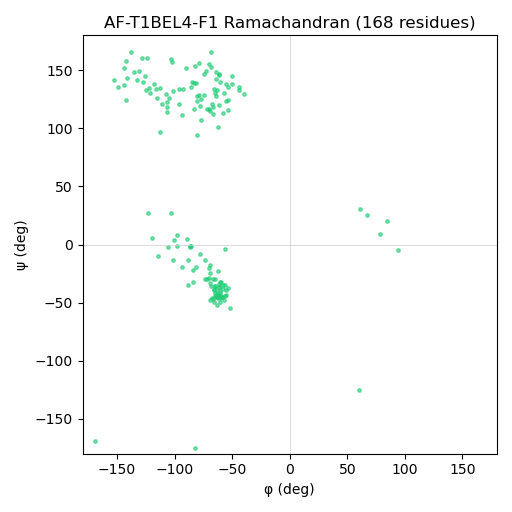 A CA 1
ATOM 675 C C . PRO A 1 88 ? 3.876 10.594 19.731 1.00 83.31 88 PRO A C 1
ATOM 677 O O . PRO A 1 88 ? 3.856 9.813 18.777 1.00 83.31 88 PRO A O 1
ATOM 680 N N . ALA A 1 89 ? 3.399 11.839 19.643 1.00 78.62 89 ALA A N 1
ATOM 681 C CA . ALA A 1 89 ? 2.823 12.398 18.414 1.00 78.62 89 ALA A CA 1
ATOM 682 C C . ALA A 1 89 ? 3.856 12.534 17.279 1.00 78.62 89 ALA A C 1
ATOM 684 O O . ALA A 1 89 ? 3.512 12.409 16.102 1.00 78.62 89 ALA A O 1
ATOM 685 N N . THR A 1 90 ? 5.119 12.741 17.650 1.00 80.12 90 THR A N 1
ATOM 686 C CA . THR A 1 90 ? 6.264 12.693 16.746 1.00 80.12 90 THR A CA 1
ATOM 687 C C . THR A 1 90 ? 7.085 11.473 17.109 1.00 80.12 90 THR A C 1
ATOM 689 O O . THR A 1 90 ? 7.555 11.349 18.240 1.00 80.12 90 THR A O 1
ATOM 692 N N . VAL A 1 91 ? 7.260 10.569 16.155 1.00 79.81 91 VAL A N 1
ATOM 693 C CA . VAL A 1 91 ? 8.200 9.468 16.323 1.00 79.81 91 VAL A CA 1
ATOM 694 C C . VAL A 1 91 ? 9.569 10.014 15.966 1.00 79.81 91 VAL A C 1
ATOM 696 O O . VAL A 1 91 ? 9.795 10.436 14.831 1.00 79.81 91 VAL A O 1
ATOM 699 N N . THR A 1 92 ? 10.479 10.030 16.940 1.00 69.31 92 THR A N 1
ATOM 700 C CA . THR A 1 92 ? 11.894 10.257 16.664 1.00 69.31 92 THR A CA 1
ATOM 701 C C . THR A 1 92 ? 12.299 9.238 15.617 1.00 69.31 92 THR A C 1
ATOM 703 O O . THR A 1 92 ? 12.211 8.028 15.843 1.00 69.31 92 THR A O 1
ATOM 706 N N . ARG A 1 93 ? 12.686 9.728 14.437 1.00 64.88 93 ARG A N 1
ATOM 707 C CA . ARG A 1 93 ? 13.291 8.879 13.418 1.00 64.88 93 ARG A CA 1
ATOM 708 C C . ARG A 1 93 ? 14.418 8.109 14.107 1.00 64.88 93 ARG A C 1
ATOM 710 O O . ARG A 1 93 ? 15.096 8.672 14.973 1.00 64.88 93 ARG A O 1
ATOM 717 N N . ASN A 1 94 ? 14.649 6.859 13.699 1.00 58.34 94 ASN A N 1
ATOM 718 C CA . ASN A 1 94 ? 15.981 6.297 13.901 1.00 58.34 94 ASN A CA 1
ATOM 719 C C . ASN A 1 94 ? 16.980 7.388 13.485 1.00 58.34 94 ASN A C 1
ATOM 721 O O . ASN A 1 94 ? 16.718 8.037 12.458 1.00 58.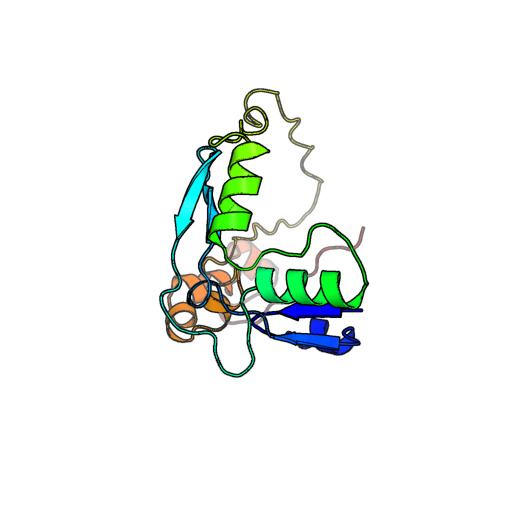34 94 ASN A O 1
ATOM 725 N N . PRO A 1 95 ? 18.022 7.656 14.295 1.00 54.16 95 PRO A N 1
ATOM 726 C CA . PRO A 1 95 ? 18.995 8.695 13.992 1.00 54.16 95 PRO A CA 1
ATOM 727 C C . PRO A 1 95 ? 19.357 8.571 12.516 1.00 54.16 95 PRO A C 1
A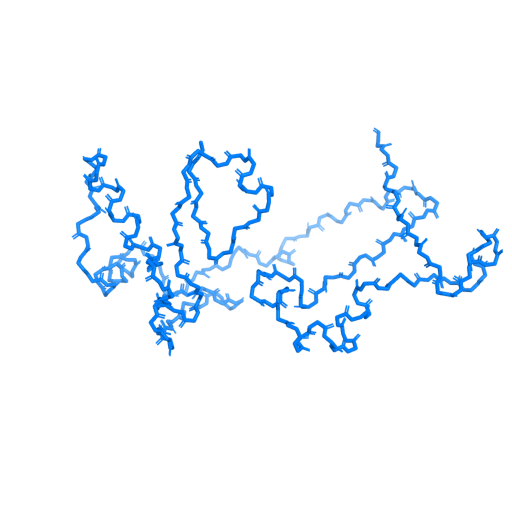TOM 729 O O . PRO A 1 95 ? 19.431 7.454 11.994 1.00 54.16 95 PRO A O 1
ATOM 732 N N . ASP A 1 96 ? 19.402 9.713 11.823 1.00 55.97 96 ASP A N 1
ATOM 733 C CA . ASP A 1 96 ? 19.600 9.756 10.378 1.00 55.97 96 ASP A CA 1
ATOM 734 C C . ASP A 1 96 ? 20.648 8.702 9.994 1.00 55.97 96 ASP A C 1
ATOM 736 O O . ASP A 1 96 ? 21.694 8.681 10.636 1.00 55.97 96 ASP A O 1
ATOM 740 N N . PRO A 1 97 ? 20.442 7.800 9.021 1.00 53.19 97 PRO A N 1
ATOM 741 C CA . PRO A 1 97 ? 21.524 6.927 8.566 1.00 53.19 97 PRO A CA 1
ATOM 742 C C . PRO A 1 97 ? 22.770 7.704 8.088 1.00 53.19 97 PRO A C 1
ATOM 744 O O . PRO A 1 97 ? 23.764 7.081 7.744 1.00 53.19 97 PRO A O 1
ATOM 747 N N . ALA A 1 98 ? 22.736 9.044 8.045 1.00 54.19 98 ALA A N 1
ATOM 748 C CA . ALA A 1 98 ? 23.906 9.913 7.907 1.00 54.19 98 ALA A CA 1
ATOM 749 C C . ALA A 1 98 ? 24.591 10.328 9.234 1.00 54.19 98 ALA A C 1
ATOM 751 O O . ALA A 1 98 ? 25.691 10.871 9.201 1.00 54.19 98 ALA A O 1
ATOM 752 N N . SER A 1 99 ? 23.958 10.125 10.390 1.00 60.44 99 SER A N 1
ATOM 753 C CA . SER A 1 99 ? 24.493 10.456 11.722 1.00 60.44 99 SER A CA 1
ATOM 754 C C . SER A 1 99 ? 25.403 9.370 12.299 1.00 60.44 99 SER A C 1
ATOM 756 O O . SER A 1 99 ? 26.286 9.683 13.093 1.00 60.44 99 SER A O 1
ATOM 758 N N . GLU A 1 100 ? 25.267 8.130 11.828 1.00 63.47 100 GLU A N 1
ATOM 759 C CA . GLU A 1 100 ? 26.298 7.102 11.954 1.00 63.47 100 GLU A CA 1
ATOM 760 C C . GLU A 1 100 ? 26.844 6.791 10.558 1.00 63.47 100 GLU A C 1
ATOM 762 O O . GLU A 1 100 ? 26.053 6.644 9.624 1.00 63.47 100 GLU A O 1
ATOM 767 N N . PRO A 1 101 ? 28.170 6.698 10.363 1.00 70.19 101 PRO A N 1
ATOM 768 C CA . PRO A 1 101 ? 28.725 6.303 9.079 1.00 70.19 101 PRO A CA 1
ATOM 769 C C . PRO A 1 101 ? 28.263 4.882 8.739 1.00 70.19 101 PRO A C 1
ATOM 771 O O . PRO A 1 101 ? 28.798 3.893 9.236 1.00 70.19 101 PRO A O 1
ATOM 774 N N . VAL A 1 102 ? 27.258 4.772 7.869 1.00 73.50 102 VAL A N 1
ATOM 775 C CA . VAL A 1 102 ? 26.865 3.491 7.286 1.00 73.50 102 VAL A CA 1
ATOM 776 C C . VAL A 1 102 ? 27.984 3.058 6.349 1.00 73.50 102 VAL A C 1
ATOM 778 O O . VAL A 1 102 ? 28.249 3.714 5.339 1.00 73.50 102 VAL A O 1
ATOM 781 N N . ALA A 1 103 ? 28.644 1.948 6.682 1.00 80.12 103 ALA A N 1
ATOM 782 C CA . ALA A 1 103 ? 29.619 1.329 5.800 1.00 80.12 103 ALA A CA 1
ATOM 783 C C . ALA A 1 103 ? 28.936 0.993 4.468 1.00 80.12 103 ALA A C 1
ATOM 785 O O . ALA A 1 103 ? 28.029 0.158 4.406 1.00 80.12 103 ALA A O 1
ATOM 786 N N . ILE A 1 104 ? 29.354 1.667 3.398 1.00 80.19 104 ILE A N 1
ATOM 787 C CA . ILE A 1 104 ? 28.935 1.313 2.048 1.00 80.19 104 ILE A CA 1
ATOM 788 C C . ILE A 1 104 ? 29.659 0.003 1.727 1.00 80.19 104 ILE A C 1
ATOM 790 O O . ILE A 1 104 ? 30.890 -0.001 1.730 1.00 80.19 104 ILE A O 1
ATOM 794 N N . PRO A 1 105 ? 28.942 -1.113 1.502 1.00 80.81 105 PRO A N 1
ATOM 795 C CA . PRO A 1 105 ? 29.597 -2.372 1.191 1.00 80.81 105 PRO A CA 1
ATOM 796 C C . PRO A 1 105 ? 30.399 -2.227 -0.100 1.00 80.81 105 PRO A C 1
ATOM 798 O O . PRO A 1 105 ? 29.965 -1.540 -1.033 1.00 80.81 105 PRO A O 1
ATOM 801 N N . ASP A 1 106 ? 31.536 -2.917 -0.165 1.00 84.94 106 ASP A N 1
ATOM 802 C CA . ASP A 1 106 ? 32.321 -2.981 -1.389 1.00 84.94 106 ASP A CA 1
ATOM 803 C C . ASP A 1 106 ? 31.447 -3.454 -2.543 1.00 84.94 106 ASP A C 1
ATOM 805 O O . ASP A 1 106 ? 30.650 -4.392 -2.435 1.00 84.94 106 ASP A O 1
ATOM 809 N N . ARG A 1 107 ? 31.596 -2.769 -3.672 1.00 81.12 107 ARG A N 1
ATOM 810 C CA . ARG A 1 107 ? 30.853 -3.070 -4.884 1.00 81.12 107 ARG A CA 1
ATOM 811 C C . ARG A 1 107 ? 31.299 -4.455 -5.398 1.00 81.12 107 ARG A C 1
ATOM 813 O O . ARG A 1 107 ? 32.443 -4.560 -5.835 1.00 81.12 107 ARG A O 1
ATOM 820 N N . PRO A 1 108 ? 30.449 -5.507 -5.387 1.00 81.31 108 PRO A N 1
ATOM 821 C CA . PRO A 1 108 ? 30.858 -6.841 -5.834 1.00 81.31 108 PRO A CA 1
ATOM 822 C C . PRO A 1 108 ? 31.376 -6.823 -7.272 1.00 81.31 108 PRO A C 1
ATOM 824 O O . PRO A 1 108 ? 30.710 -6.299 -8.151 1.00 81.31 108 PRO A O 1
ATOM 827 N N . GLN A 1 109 ? 32.539 -7.405 -7.548 1.00 84.19 109 GLN A N 1
ATOM 828 C CA . GLN A 1 109 ? 33.024 -7.478 -8.927 1.00 84.19 109 GLN A CA 1
ATOM 829 C C . GLN A 1 109 ? 32.040 -8.284 -9.786 1.00 84.19 109 GLN A C 1
ATOM 831 O O . GLN A 1 109 ? 31.730 -9.435 -9.487 1.00 84.19 109 GLN A O 1
ATOM 836 N N . ALA A 1 110 ? 31.506 -7.638 -10.819 1.00 83.19 110 ALA A N 1
ATOM 837 C CA . ALA A 1 110 ? 30.562 -8.221 -11.757 1.00 83.19 110 ALA A CA 1
ATOM 838 C C . ALA A 1 110 ? 30.698 -7.512 -13.102 1.00 83.19 110 ALA A C 1
ATOM 840 O O . ALA A 1 110 ? 30.836 -6.285 -13.135 1.00 83.19 110 ALA A O 1
ATOM 841 N N . ASP A 1 111 ? 30.585 -8.284 -14.181 1.00 84.81 111 ASP A N 1
ATOM 842 C CA . ASP A 1 111 ? 30.680 -7.782 -15.555 1.00 84.81 111 ASP A CA 1
ATOM 843 C C . ASP A 1 111 ? 29.529 -6.824 -15.885 1.00 84.81 111 ASP A C 1
ATOM 845 O O . ASP A 1 111 ? 29.712 -5.819 -16.566 1.00 84.81 111 ASP A O 1
ATOM 849 N N . TRP A 1 112 ? 28.338 -7.096 -15.336 1.00 83.44 112 TRP A N 1
ATOM 850 C CA . TRP A 1 112 ? 27.125 -6.329 -15.603 1.00 83.44 112 TRP A CA 1
ATOM 851 C C . TRP A 1 112 ? 26.434 -5.850 -14.340 1.00 83.44 112 TRP A C 1
ATOM 853 O O . TRP A 1 112 ? 26.240 -6.582 -13.369 1.00 83.44 112 TRP A O 1
ATOM 863 N N . TRP A 1 113 ? 25.950 -4.614 -14.420 1.00 85.31 113 TRP A N 1
ATOM 864 C CA . TRP A 1 113 ? 25.165 -3.978 -13.378 1.00 85.31 113 TRP A CA 1
ATOM 865 C C . TRP A 1 113 ? 23.838 -3.493 -13.921 1.00 85.31 113 TRP A C 1
ATOM 867 O O . TRP A 1 113 ? 23.777 -2.795 -14.930 1.00 85.31 113 TRP A O 1
ATOM 877 N N . ARG A 1 114 ? 22.761 -3.794 -13.195 1.00 85.69 114 ARG A N 1
ATOM 878 C CA . ARG A 1 114 ? 21.450 -3.212 -13.470 1.00 85.69 114 ARG A CA 1
ATOM 879 C C . ARG A 1 114 ? 21.108 -2.175 -12.414 1.00 85.69 114 ARG A C 1
ATOM 881 O O . ARG A 1 114 ? 20.814 -2.524 -11.273 1.00 85.69 114 ARG A O 1
ATOM 888 N N . ILE A 1 115 ? 21.025 -0.915 -12.829 1.00 85.88 115 ILE A N 1
ATOM 889 C CA . ILE A 1 115 ? 20.435 0.147 -12.012 1.00 85.88 115 ILE A CA 1
ATOM 890 C C . ILE A 1 115 ? 18.912 0.055 -12.158 1.00 85.88 115 ILE A C 1
ATOM 892 O O . ILE A 1 115 ? 18.321 0.556 -13.116 1.00 85.88 115 ILE A O 1
ATOM 896 N N . ALA A 1 116 ? 18.264 -0.648 -11.230 1.00 81.69 116 ALA A N 1
ATOM 897 C CA . ALA A 1 116 ? 16.812 -0.759 -11.214 1.00 81.69 116 ALA A CA 1
ATOM 898 C C . ALA A 1 116 ? 16.195 0.527 -10.648 1.00 81.69 116 ALA A C 1
ATOM 900 O O . ALA A 1 116 ? 16.421 0.882 -9.493 1.00 81.69 116 ALA A O 1
ATOM 901 N N . ARG A 1 117 ? 15.382 1.218 -11.451 1.00 74.38 117 ARG A N 1
ATOM 902 C CA . ARG A 1 117 ? 14.566 2.332 -10.956 1.00 74.38 117 ARG A CA 1
ATOM 903 C C . ARG A 1 117 ? 13.310 1.787 -10.286 1.00 74.38 117 ARG A C 1
ATOM 905 O O . ARG A 1 117 ? 12.682 0.862 -10.799 1.00 74.38 117 ARG A O 1
ATOM 912 N N . ARG A 1 118 ? 12.913 2.383 -9.159 1.00 81.00 118 ARG A N 1
ATOM 913 C CA . ARG A 1 118 ? 11.600 2.114 -8.565 1.00 81.00 118 ARG A CA 1
ATOM 914 C C . ARG A 1 118 ? 10.532 2.677 -9.503 1.00 81.00 118 ARG A C 1
ATOM 916 O O . ARG A 1 118 ? 10.543 3.866 -9.808 1.00 81.00 118 ARG A O 1
ATOM 923 N N . ALA A 1 119 ? 9.638 1.817 -9.983 1.00 86.44 119 ALA A N 1
ATOM 924 C CA . ALA A 1 119 ? 8.540 2.231 -10.846 1.00 86.44 119 ALA A CA 1
ATOM 925 C C . ALA A 1 119 ? 7.566 3.116 -10.043 1.00 86.44 119 ALA A C 1
ATOM 927 O O . ALA A 1 119 ? 6.986 2.609 -9.079 1.00 86.44 119 ALA A O 1
ATOM 928 N N . PRO A 1 120 ? 7.355 4.397 -10.410 1.00 88.00 120 PRO A N 1
ATOM 929 C CA . PRO A 1 120 ? 6.518 5.310 -9.625 1.00 88.00 120 PRO A CA 1
ATOM 930 C C . PRO A 1 120 ? 5.067 4.825 -9.521 1.00 88.00 120 PRO A C 1
ATOM 932 O O . PRO A 1 120 ? 4.448 4.962 -8.477 1.00 88.00 120 PRO A O 1
ATOM 935 N N . TYR A 1 121 ? 4.556 4.169 -10.566 1.00 93.75 121 TYR A N 1
ATOM 936 C CA . TYR A 1 121 ? 3.221 3.561 -10.588 1.00 93.75 121 TYR A CA 1
ATOM 937 C C . TYR A 1 121 ? 3.272 2.040 -10.407 1.00 93.75 121 TYR 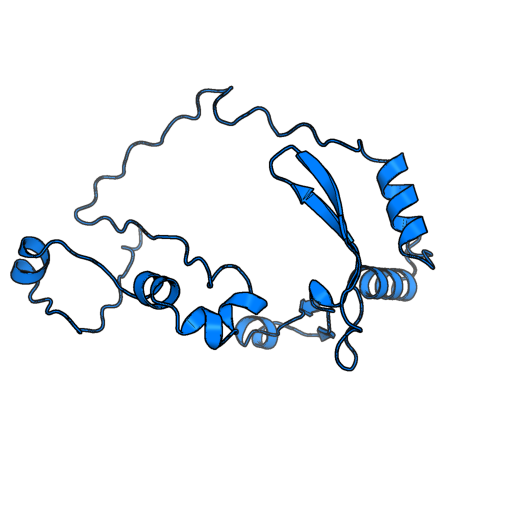A C 1
ATOM 939 O O . TYR A 1 121 ? 2.428 1.312 -10.914 1.00 93.75 121 TYR A O 1
ATOM 947 N N . GLY A 1 122 ? 4.302 1.530 -9.733 1.00 89.31 122 GLY A N 1
ATOM 948 C CA . GLY A 1 122 ? 4.445 0.108 -9.414 1.00 89.31 122 GLY A CA 1
ATOM 949 C C . GLY A 1 122 ? 4.505 -0.180 -7.916 1.00 89.31 122 GLY A C 1
ATOM 950 O O . GLY A 1 122 ? 4.752 -1.331 -7.554 1.00 89.31 122 GLY A O 1
ATOM 951 N N . SER A 1 123 ? 4.314 0.829 -7.061 1.00 88.44 123 SER A N 1
ATOM 952 C CA . SER A 1 123 ? 4.489 0.751 -5.604 1.00 88.44 123 SER A CA 1
ATOM 953 C C . SER A 1 123 ? 3.439 -0.109 -4.913 1.00 88.44 123 SER A C 1
ATOM 955 O O . SER A 1 123 ? 3.786 -0.988 -4.129 1.00 88.44 123 SER A O 1
ATOM 957 N N . ASP A 1 124 ? 2.170 0.106 -5.234 1.00 88.75 124 ASP A N 1
ATOM 958 C CA . ASP A 1 124 ? 1.026 -0.477 -4.536 1.00 88.75 124 ASP A CA 1
ATOM 959 C C . ASP A 1 124 ? -0.041 -0.952 -5.536 1.00 88.75 124 ASP A C 1
ATOM 961 O O . ASP A 1 124 ? 0.034 -0.623 -6.727 1.00 88.75 124 ASP A O 1
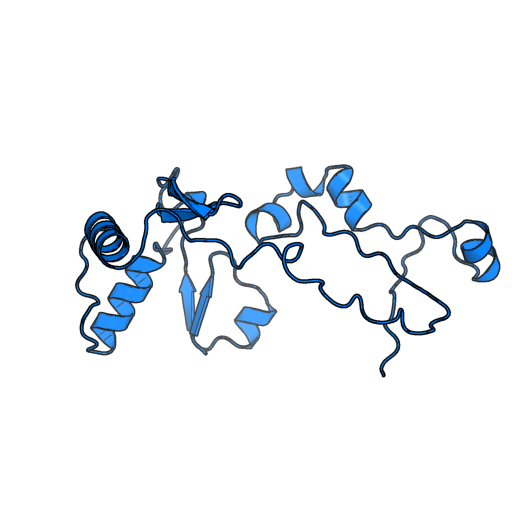ATOM 965 N N . PRO A 1 125 ? -1.019 -1.763 -5.094 1.00 88.25 125 PRO A N 1
ATOM 966 C CA . PRO A 1 125 ? -2.057 -2.266 -5.983 1.00 88.25 125 PRO A CA 1
ATOM 967 C C . PRO A 1 125 ? -2.868 -1.161 -6.677 1.00 88.25 125 PRO A C 1
ATOM 969 O O . PRO A 1 125 ? -3.153 -1.292 -7.866 1.00 88.25 125 PRO A O 1
ATOM 972 N N . CYS A 1 126 ? -3.193 -0.057 -6.001 1.00 87.88 126 CYS A N 1
ATOM 973 C CA . CYS A 1 126 ? -4.033 0.994 -6.579 1.00 87.88 126 CYS A CA 1
ATOM 974 C C . CYS A 1 126 ? -3.357 1.633 -7.797 1.00 87.88 126 CYS A C 1
ATOM 976 O O . CYS A 1 126 ? -3.932 1.673 -8.887 1.00 87.88 126 CYS A O 1
ATOM 978 N N . VAL A 1 127 ? -2.106 2.082 -7.655 1.00 92.06 127 VAL A N 1
ATOM 979 C CA . VAL A 1 127 ? -1.401 2.730 -8.775 1.00 92.06 127 VAL A CA 1
ATOM 980 C C . VAL A 1 127 ? -0.959 1.735 -9.849 1.00 92.06 127 VAL A C 1
ATOM 982 O O . VAL A 1 127 ? -0.911 2.082 -11.032 1.00 92.06 127 VAL A O 1
ATOM 985 N N . ARG A 1 128 ? -0.683 0.480 -9.469 1.00 91.19 128 ARG A N 1
ATOM 986 C CA . ARG A 1 128 ? -0.271 -0.578 -10.403 1.00 91.19 128 ARG A CA 1
ATOM 987 C C . ARG A 1 128 ? -1.400 -1.006 -11.337 1.00 91.19 128 ARG A C 1
ATOM 989 O O . ARG A 1 128 ? -1.132 -1.339 -12.489 1.00 91.19 128 ARG A O 1
ATOM 996 N N . HIS A 1 129 ? -2.642 -0.975 -10.861 1.00 90.50 129 HIS A N 1
ATOM 997 C CA . HIS A 1 129 ? -3.819 -1.380 -11.634 1.00 90.50 129 HIS A CA 1
ATOM 998 C C . HIS A 1 129 ? -4.577 -0.203 -12.275 1.00 90.50 129 HIS A C 1
ATOM 1000 O O . HIS A 1 129 ? -5.529 -0.419 -13.020 1.00 90.50 129 HIS A O 1
ATOM 1006 N N . SER A 1 130 ? -4.131 1.037 -12.062 1.00 93.69 130 SER A N 1
ATOM 1007 C CA . SER A 1 130 ? -4.720 2.226 -12.685 1.00 93.69 130 SER A CA 1
ATOM 1008 C C . SER A 1 130 ? -4.291 2.384 -14.149 1.00 93.69 130 SER A C 1
ATOM 1010 O O . SER A 1 130 ? -3.157 2.771 -14.440 1.00 93.69 130 SER A O 1
ATOM 1012 N N . ALA A 1 131 ? -5.208 2.132 -15.090 1.00 95.69 131 ALA A N 1
ATOM 1013 C CA . ALA A 1 131 ? -4.930 2.258 -16.524 1.00 95.69 131 ALA A CA 1
ATOM 1014 C C . ALA A 1 131 ? -4.404 3.654 -16.937 1.00 95.69 131 ALA A C 1
ATOM 1016 O O . ALA A 1 131 ? -3.399 3.705 -17.656 1.00 95.69 131 ALA A O 1
ATOM 1017 N N . PRO A 1 132 ? -4.968 4.783 -16.450 1.00 96.56 132 PRO A N 1
ATOM 1018 C CA . PRO A 1 132 ? -4.426 6.106 -16.752 1.00 96.56 132 PRO A CA 1
ATOM 1019 C C . PRO A 1 132 ? -2.972 6.269 -16.297 1.00 96.56 132 PRO A C 1
ATOM 1021 O O . PRO A 1 132 ? -2.134 6.701 -17.088 1.00 96.56 132 PRO A O 1
ATOM 1024 N N . LEU A 1 133 ? -2.629 5.841 -15.075 1.00 95.56 133 LEU A N 1
ATOM 1025 C CA . LEU A 1 133 ? -1.258 5.943 -14.558 1.00 95.56 133 LEU A CA 1
ATOM 1026 C C . LEU A 1 133 ? -0.287 5.050 -15.341 1.00 95.56 133 LEU A C 1
ATOM 1028 O O . LEU A 1 133 ? 0.821 5.480 -15.675 1.00 95.56 133 LEU A O 1
ATOM 1032 N N . GLN A 1 134 ? -0.722 3.846 -15.719 1.00 95.06 134 GLN A N 1
ATOM 1033 C CA . GLN A 1 134 ? 0.078 2.922 -16.527 1.00 95.06 134 GLN A CA 1
ATOM 1034 C C . GLN A 1 134 ? 0.293 3.396 -17.974 1.00 95.06 134 GLN A C 1
ATOM 1036 O O . GLN A 1 134 ? 1.285 3.019 -18.598 1.00 95.06 134 GLN A O 1
ATOM 1041 N N . SER A 1 135 ? -0.586 4.245 -18.517 1.00 94.56 135 SER A N 1
ATOM 1042 C CA . SER A 1 135 ? -0.416 4.823 -19.859 1.00 94.56 135 SER A CA 1
ATOM 1043 C C . SER A 1 135 ? 0.585 5.984 -19.925 1.00 94.56 135 SER A C 1
ATOM 1045 O O . SER A 1 135 ? 0.940 6.435 -21.016 1.00 94.56 135 SER A O 1
ATOM 1047 N N . THR A 1 136 ? 1.077 6.476 -18.787 1.00 94.88 136 THR A N 1
ATOM 1048 C CA . THR A 1 136 ? 2.025 7.596 -18.758 1.00 94.88 136 THR A CA 1
ATOM 1049 C C . THR A 1 136 ? 3.403 7.205 -19.305 1.00 94.88 136 THR A C 1
ATOM 1051 O O . THR A 1 136 ? 3.838 6.051 -19.241 1.00 94.88 136 THR A O 1
ATOM 1054 N N . ALA A 1 137 ? 4.165 8.192 -19.789 1.00 93.12 137 ALA A N 1
ATOM 1055 C CA . ALA A 1 137 ? 5.555 7.975 -20.194 1.00 93.12 137 ALA A CA 1
ATOM 1056 C C . ALA A 1 137 ? 6.432 7.458 -19.036 1.00 93.12 137 ALA A C 1
ATOM 1058 O O . ALA A 1 137 ? 7.344 6.666 -19.267 1.00 93.12 137 ALA A O 1
ATOM 1059 N N . LEU A 1 138 ? 6.142 7.861 -17.793 1.00 91.94 138 LEU A N 1
ATOM 1060 C CA . LEU A 1 138 ? 6.852 7.395 -16.599 1.00 91.94 138 LEU A CA 1
ATOM 1061 C C . LEU A 1 138 ? 6.644 5.892 -16.353 1.00 91.94 138 LEU A C 1
ATOM 1063 O O . LEU A 1 138 ? 7.622 5.185 -16.108 1.00 91.94 138 LEU A O 1
ATOM 1067 N N . ALA A 1 139 ? 5.411 5.387 -16.478 1.00 92.50 139 ALA A N 1
ATOM 1068 C CA . ALA A 1 139 ? 5.131 3.951 -16.383 1.00 92.50 139 ALA A CA 1
ATOM 1069 C C . ALA A 1 139 ? 5.840 3.155 -17.487 1.00 92.50 139 ALA A C 1
ATOM 1071 O O . ALA A 1 139 ? 6.463 2.130 -17.207 1.00 92.50 139 ALA A O 1
ATOM 1072 N N . ARG A 1 140 ? 5.803 3.649 -18.734 1.00 89.12 140 ARG A N 1
ATOM 1073 C CA . ARG A 1 140 ? 6.493 3.001 -19.862 1.00 89.12 140 ARG A CA 1
ATOM 1074 C C . ARG A 1 140 ? 7.998 2.922 -19.621 1.00 89.12 140 ARG A C 1
ATOM 1076 O O . ARG A 1 140 ? 8.555 1.833 -19.682 1.00 89.12 140 ARG A O 1
ATOM 1083 N N . ARG A 1 141 ? 8.632 4.036 -19.235 1.00 89.31 141 ARG A N 1
ATOM 1084 C CA . ARG A 1 141 ? 10.070 4.098 -18.908 1.00 89.31 141 ARG A CA 1
ATOM 1085 C C . ARG A 1 141 ? 10.473 3.116 -17.811 1.00 89.31 141 ARG A C 1
ATOM 1087 O O . ARG A 1 141 ? 11.574 2.581 -17.859 1.00 89.31 141 ARG A O 1
ATOM 1094 N N . ALA A 1 142 ? 9.606 2.872 -16.828 1.00 88.38 142 ALA A N 1
ATOM 1095 C CA . ALA A 1 142 ? 9.876 1.917 -15.755 1.00 88.38 142 ALA A CA 1
ATOM 1096 C C . ALA A 1 142 ? 9.866 0.448 -16.221 1.00 88.38 142 ALA A C 1
ATOM 1098 O O . ALA A 1 142 ? 10.440 -0.410 -15.555 1.00 88.38 142 ALA A O 1
ATOM 1099 N N . ARG A 1 143 ? 9.234 0.159 -17.365 1.00 85.81 143 ARG A N 1
ATOM 1100 C CA . ARG A 1 143 ? 9.181 -1.168 -18.000 1.00 85.81 143 ARG A CA 1
ATOM 1101 C C . ARG A 1 143 ? 10.176 -1.307 -19.159 1.00 85.81 143 ARG A C 1
ATOM 1103 O O . ARG A 1 143 ? 10.195 -2.344 -19.814 1.00 85.81 143 ARG A O 1
ATOM 1110 N N . THR A 1 1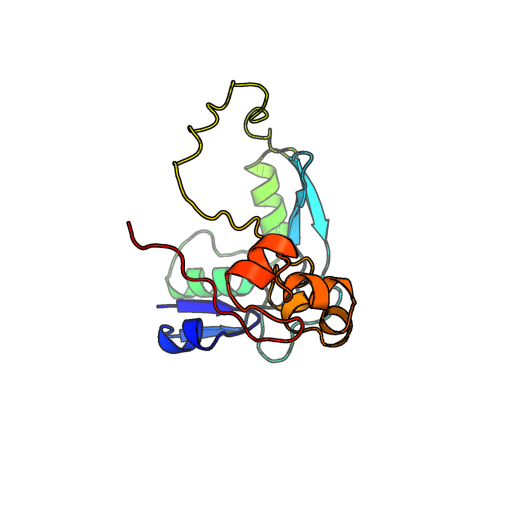44 ? 11.000 -0.288 -19.400 1.00 89.38 144 THR A N 1
ATOM 1111 C CA . THR A 1 144 ? 12.012 -0.257 -20.460 1.00 89.38 144 THR A CA 1
ATOM 1112 C C . THR A 1 144 ? 13.404 -0.397 -19.855 1.00 89.38 144 THR A C 1
ATOM 1114 O O . THR A 1 144 ? 13.771 0.328 -18.927 1.00 89.38 144 THR A O 1
ATOM 1117 N N . LEU A 1 145 ? 14.192 -1.327 -20.392 1.00 89.31 145 LEU A N 1
ATOM 1118 C CA . LEU A 1 145 ? 15.616 -1.421 -20.092 1.00 89.31 145 LEU A CA 1
ATOM 1119 C C . LEU A 1 145 ? 16.388 -0.471 -21.003 1.00 89.31 145 LEU A C 1
ATOM 1121 O O . LEU A 1 145 ? 16.078 -0.341 -22.184 1.00 89.31 145 LEU A O 1
ATOM 1125 N N . TYR A 1 146 ? 17.391 0.182 -20.429 1.00 89.25 146 TYR A N 1
ATOM 1126 C CA . TYR A 1 146 ? 18.314 1.044 -21.150 1.00 89.25 146 TYR A CA 1
ATOM 1127 C C . TYR A 1 146 ? 19.701 0.421 -21.054 1.00 89.25 146 TYR A C 1
ATOM 1129 O O . TYR A 1 146 ? 20.108 -0.008 -19.974 1.00 89.25 146 TYR A O 1
ATOM 1137 N N . MET A 1 147 ? 20.392 0.367 -22.185 1.00 90.31 147 MET A N 1
ATOM 1138 C CA . MET A 1 147 ? 21.742 -0.167 -22.335 1.00 90.31 147 MET A CA 1
ATOM 1139 C C . MET A 1 147 ? 22.539 0.813 -23.193 1.00 90.31 147 MET A C 1
ATOM 1141 O O . MET A 1 147 ? 21.960 1.507 -24.035 1.00 90.31 147 MET A O 1
ATOM 1145 N N . HIS A 1 148 ? 23.845 0.909 -22.957 1.00 92.19 148 HIS A N 1
ATOM 1146 C CA . HIS A 1 148 ? 24.701 1.736 -23.792 1.00 92.19 148 HIS A CA 1
ATOM 1147 C C . HIS A 1 148 ? 24.730 1.176 -25.234 1.00 92.19 148 HIS A C 1
ATOM 1149 O O . HIS A 1 148 ? 24.727 -0.042 -25.409 1.00 92.19 148 HIS A O 1
ATOM 1155 N N . PRO A 1 149 ? 24.750 2.011 -26.290 1.00 91.88 149 PRO A N 1
ATOM 1156 C CA . PRO A 1 149 ? 24.693 1.509 -27.667 1.00 91.88 149 PRO A CA 1
ATOM 1157 C C . PRO A 1 149 ? 25.856 0.586 -28.061 1.00 91.88 149 PRO A C 1
ATOM 1159 O O . PRO A 1 149 ? 25.658 -0.325 -28.862 1.00 91.88 149 PRO A O 1
ATOM 1162 N N . ALA A 1 150 ? 27.058 0.804 -27.511 1.00 93.00 150 ALA A N 1
ATOM 1163 C CA . ALA A 1 150 ? 28.216 -0.056 -27.786 1.00 93.00 150 ALA A CA 1
ATOM 1164 C C . ALA A 1 150 ? 28.002 -1.473 -27.232 1.00 93.00 150 ALA A C 1
ATOM 1166 O O . ALA A 1 150 ? 28.100 -2.444 -27.977 1.00 93.00 150 ALA A O 1
ATOM 1167 N N . ASP A 1 151 ? 27.591 -1.556 -25.969 1.00 91.69 151 ASP A N 1
ATOM 1168 C CA . ASP A 1 151 ? 27.225 -2.785 -25.266 1.00 91.69 151 ASP A CA 1
ATOM 1169 C C . ASP A 1 151 ? 26.121 -3.554 -26.003 1.00 91.69 151 ASP A C 1
ATOM 1171 O O . ASP A 1 151 ? 26.212 -4.766 -26.199 1.00 91.69 151 ASP A O 1
ATOM 1175 N N . ALA A 1 152 ? 25.090 -2.833 -26.460 1.00 90.62 152 ALA A N 1
ATOM 1176 C CA . ALA A 1 152 ? 23.974 -3.408 -27.202 1.00 90.62 152 ALA A CA 1
ATOM 1177 C C . ALA A 1 152 ? 24.434 -4.022 -28.531 1.00 90.62 152 ALA A C 1
ATOM 1179 O O . ALA A 1 152 ? 24.036 -5.138 -28.861 1.00 90.62 152 ALA A O 1
ATOM 1180 N N . LYS A 1 153 ? 25.319 -3.332 -29.264 1.00 91.06 153 LYS A N 1
ATOM 1181 C CA . LYS A 1 153 ? 25.900 -3.836 -30.514 1.00 91.06 153 LYS A CA 1
ATOM 1182 C C . LYS A 1 153 ? 26.758 -5.081 -30.284 1.00 91.06 153 LYS A C 1
ATOM 1184 O O . LYS A 1 153 ? 26.644 -6.032 -31.050 1.00 91.06 153 LYS A O 1
ATOM 1189 N N . GLU A 1 154 ? 27.593 -5.079 -29.249 1.00 91.56 154 GLU A N 1
ATOM 1190 C CA . GLU A 1 154 ? 28.444 -6.221 -28.889 1.00 91.56 154 GLU A CA 1
ATOM 1191 C C . GLU A 1 154 ? 27.617 -7.471 -28.557 1.00 91.56 154 GLU A C 1
ATOM 1193 O O . GLU A 1 154 ? 27.985 -8.580 -28.934 1.00 91.56 154 GLU A O 1
ATOM 1198 N N . HIS A 1 155 ? 26.457 -7.285 -27.922 1.00 87.38 155 HIS A N 1
ATOM 1199 C CA . HIS A 1 155 ? 25.589 -8.375 -27.471 1.00 87.38 155 HIS A CA 1
ATOM 1200 C C . HIS A 1 155 ? 24.428 -8.681 -28.431 1.00 87.38 155 HIS A C 1
ATOM 1202 O O . HIS A 1 155 ? 23.540 -9.461 -28.086 1.00 87.38 155 HIS A O 1
ATOM 1208 N N . GLY A 1 156 ? 24.407 -8.072 -29.624 1.00 89.25 156 GLY A N 1
ATOM 1209 C CA . GLY A 1 156 ? 23.362 -8.293 -30.630 1.00 89.25 156 GLY A CA 1
ATOM 1210 C C . GLY A 1 156 ? 21.954 -7.903 -30.162 1.00 89.25 156 GLY A C 1
ATOM 1211 O O . GLY A 1 156 ? 20.974 -8.530 -30.560 1.00 89.25 156 GLY A O 1
ATOM 1212 N N . VAL A 1 157 ? 21.843 -6.904 -29.281 1.00 89.06 157 VAL A N 1
ATOM 1213 C CA . VAL A 1 157 ? 20.568 -6.408 -28.750 1.00 89.06 157 VAL A CA 1
ATOM 1214 C C . VAL A 1 157 ? 20.112 -5.199 -29.557 1.00 89.06 157 VAL A C 1
ATOM 1216 O O . VAL A 1 157 ? 20.777 -4.165 -29.583 1.00 89.06 157 VAL A O 1
ATOM 1219 N N . GLU A 1 158 ? 18.931 -5.298 -30.160 1.00 89.00 158 GLU A N 1
ATOM 1220 C CA . GLU A 1 158 ? 18.321 -4.204 -30.915 1.00 89.00 158 GLU A CA 1
ATOM 1221 C C . GLU A 1 158 ? 17.210 -3.496 -30.126 1.00 89.00 158 GLU A C 1
ATOM 1223 O O . GLU A 1 158 ? 16.590 -4.040 -29.203 1.00 89.00 158 GLU A O 1
ATOM 1228 N N . VAL A 1 159 ? 16.929 -2.246 -30.500 1.00 88.12 159 VAL A N 1
ATOM 1229 C CA . VAL A 1 159 ? 15.825 -1.476 -29.915 1.00 88.12 159 VAL A CA 1
ATOM 1230 C C . VAL A 1 159 ? 14.494 -2.161 -30.231 1.00 88.12 159 VAL A C 1
ATOM 1232 O O . VAL A 1 159 ? 14.215 -2.514 -31.370 1.00 88.12 159 VAL A O 1
ATOM 1235 N N . GLY A 1 160 ? 13.645 -2.307 -29.212 1.00 86.19 160 GLY A N 1
ATOM 1236 C CA . GLY A 1 160 ? 12.326 -2.935 -29.343 1.00 86.19 160 GLY A CA 1
ATOM 1237 C C . GLY A 1 160 ? 12.303 -4.429 -29.015 1.00 86.19 160 GLY A C 1
ATOM 1238 O O . GLY A 1 160 ? 11.222 -5.011 -28.952 1.00 86.19 160 GLY A O 1
ATOM 1239 N N . PHE A 1 161 ? 13.456 -5.042 -28.737 1.00 85.94 161 PHE A N 1
ATOM 1240 C CA . PHE A 1 161 ? 13.518 -6.442 -28.327 1.00 85.94 161 PHE A CA 1
ATOM 1241 C C . PHE A 1 161 ? 13.053 -6.626 -26.879 1.00 85.94 161 PHE A C 1
ATOM 1243 O O . PHE A 1 161 ? 13.281 -5.788 -26.000 1.00 85.94 161 PHE A O 1
ATOM 1250 N N . TRP A 1 162 ? 12.430 -7.774 -26.613 1.00 83.75 162 TRP A N 1
ATOM 1251 C CA . TRP A 1 162 ? 12.140 -8.209 -25.252 1.00 83.75 162 TRP A CA 1
ATOM 1252 C C . TRP A 1 162 ? 13.386 -8.835 -24.634 1.00 83.75 162 TRP A C 1
ATOM 1254 O O . TRP A 1 162 ? 13.918 -9.817 -25.145 1.00 83.75 162 TRP A O 1
ATOM 1264 N N . ALA A 1 163 ? 13.813 -8.306 -23.491 1.00 82.00 163 ALA A N 1
ATOM 1265 C CA . ALA A 1 163 ? 14.919 -8.857 -22.721 1.00 82.00 163 ALA A CA 1
ATOM 1266 C C . ALA A 1 163 ? 14.444 -9.298 -21.332 1.00 82.00 163 ALA A C 1
ATOM 1268 O O . ALA A 1 163 ? 13.680 -8.598 -20.661 1.00 82.00 163 ALA A O 1
ATOM 1269 N N . ARG A 1 164 ? 14.927 -10.459 -20.873 1.00 83.00 164 ARG A N 1
ATOM 1270 C CA . ARG A 1 164 ? 14.717 -10.949 -19.505 1.00 83.00 164 ARG A CA 1
ATOM 1271 C C . ARG A 1 164 ? 16.056 -10.947 -18.765 1.00 83.00 164 ARG A C 1
ATOM 1273 O O . ARG A 1 164 ? 16.804 -11.914 -18.900 1.00 83.00 164 ARG A O 1
ATOM 1280 N N . PRO A 1 165 ? 16.366 -9.901 -17.978 1.00 78.44 165 PRO A N 1
ATOM 1281 C CA . PRO A 1 165 ? 17.596 -9.879 -17.203 1.00 78.44 165 PRO A CA 1
ATOM 1282 C C . PRO A 1 165 ? 17.551 -11.012 -16.176 1.00 78.44 165 PRO A C 1
ATOM 1284 O O . PRO A 1 165 ? 16.577 -11.148 -15.430 1.00 78.44 165 PRO A O 1
ATOM 1287 N N . ARG A 1 166 ? 18.597 -11.838 -16.158 1.00 79.50 166 ARG A N 1
ATOM 1288 C CA . ARG A 1 166 ? 18.805 -12.865 -15.137 1.00 79.50 166 ARG A CA 1
ATOM 1289 C C . ARG A 1 166 ? 19.843 -12.339 -14.157 1.00 79.50 166 ARG A C 1
ATOM 1291 O O . ARG A 1 166 ? 20.867 -11.810 -14.572 1.00 79.50 166 ARG A O 1
ATOM 1298 N N . VAL A 1 167 ? 19.556 -12.453 -12.867 1.00 76.81 167 VAL A N 1
ATOM 1299 C CA . VAL A 1 167 ? 20.571 -12.234 -11.834 1.00 76.81 167 VAL A CA 1
ATOM 1300 C C . VAL A 1 167 ? 21.377 -13.526 -11.758 1.00 76.81 167 VAL A C 1
ATOM 1302 O O . VAL A 1 167 ? 20.768 -14.594 -11.662 1.00 76.81 167 VAL A O 1
ATOM 1305 N N . ALA A 1 168 ? 22.705 -13.441 -11.857 1.00 66.88 168 ALA A N 1
ATOM 1306 C CA . ALA A 1 168 ? 23.567 -14.596 -11.637 1.00 66.88 168 ALA A CA 1
ATOM 1307 C C . ALA A 1 168 ? 23.252 -15.171 -10.248 1.00 66.88 168 ALA A C 1
ATOM 1309 O O . ALA A 1 168 ? 23.248 -14.435 -9.258 1.00 66.88 168 ALA A O 1
ATOM 1310 N N . GLN A 1 169 ? 22.894 -16.455 -10.188 1.00 58.09 169 GLN A N 1
ATOM 1311 C CA . GLN A 1 169 ? 22.769 -17.137 -8.905 1.00 58.09 169 GLN A CA 1
ATOM 1312 C C . GLN A 1 169 ? 24.166 -17.177 -8.282 1.00 58.09 169 GLN A C 1
ATOM 1314 O O . GLN A 1 169 ? 25.131 -17.481 -8.982 1.00 58.09 169 GLN A O 1
ATOM 1319 N N . ARG A 1 170 ? 24.263 -16.768 -7.015 1.00 49.91 170 ARG A N 1
ATOM 1320 C CA . ARG A 1 170 ? 25.475 -16.967 -6.218 1.00 49.91 170 ARG A CA 1
ATOM 1321 C C . ARG A 1 170 ? 25.684 -18.448 -5.955 1.00 49.91 170 ARG A C 1
ATOM 1323 O O . ARG A 1 170 ? 24.655 -19.133 -5.759 1.00 49.91 170 ARG A O 1
#

Organism: NCBI:txid410659

Solvent-accessible surface area (backbone atoms only — not comparable to full-atom values): 10847 Å² total; per-residue (Å²): 86,83,39,79,37,66,68,85,45,73,74,53,58,75,58,41,73,42,78,46,53,25,29,45,76,55,27,27,56,52,72,49,68,52,96,88,21,41,62,43,78,50,67,49,79,44,77,41,66,85,85,27,36,42,61,67,61,52,51,27,51,50,27,52,76,70,71,44,84,94,35,79,71,90,50,70,64,57,54,51,51,52,47,57,77,75,42,71,68,55,48,80,64,74,74,52,72,82,77,48,90,66,81,76,74,81,80,76,92,63,98,74,83,84,88,79,70,83,40,86,44,60,78,48,70,70,46,50,70,29,64,74,56,52,69,34,71,68,38,48,54,55,76,52,89,85,72,57,70,67,62,26,60,76,70,74,54,61,94,89,65,91,79,83,90,74,79,82,81,129

Radius of gyration: 22.62 Å; Cα contacts (8 Å, |Δi|>4): 155; chains: 1; bounding box: 52×35×56 Å

Sequence (170 aa):
MLVLASWLAPTHAAHASVVLPLAAQAETGGTYIDLEGRRNGFEALAPPYGEARPGWKILRMLGQRLGLQGFEYETREEILAEMNARTPATVTRNPDPASEPVAIPDRPQADWWRIARRAPYGSDPCVRHSAPLQSTALARRARTLYMHPADAKEHGVEVGFWARPRVAQR